Protein AF-A0A6F9ZZH8-F1 (afdb_monomer)

Mean predicted aligned error: 13.44 Å

Solvent-accessible surface area (backbone atoms only — not comparable to full-atom values): 9737 Å² total; per-residue (Å²): 138,81,84,82,82,79,80,76,79,74,76,78,70,94,78,73,81,68,87,84,63,91,65,74,78,76,61,98,79,66,77,63,58,75,76,41,69,62,56,33,30,52,51,49,41,55,52,39,53,54,52,45,52,53,39,52,52,50,41,49,52,43,49,53,35,56,52,28,50,51,52,27,55,49,29,46,54,53,19,76,75,43,80,42,73,70,38,47,53,51,23,54,52,29,46,59,49,30,53,50,46,53,49,51,45,45,68,75,72,35,75,76,59,71,82,49,97,80,67,92,77,69,52,65,67,58,49,39,52,51,39,51,55,49,43,53,52,43,51,51,52,38,52,52,34,51,51,52,42,50,53,53,52,56,66,70,66,56,76,82,75,82,87,125

Nearest PDB structures (foldseek):
  1g73-assembly2_B  TM=3.934E-01  e=1.111E+00  Homo sapiens
  7nyw-assembly1_B  TM=4.201E-01  e=2.907E+00  Photorhabdus thracensis
  6jx6-assembly1_A  TM=3.185E-01  e=2.070E+00  Homo sapiens
  8to0-assembly1_C  TM=3.104E-01  e=2.453E+00  Mus musculus
  7p3r-assembly1_C  TM=3.454E-01  e=4.572E+00  Vibrio cholerae O1 biovar El Tor str. N16961

Structure (mmCIF, N/CA/C/O backbone):
data_AF-A0A6F9ZZH8-F1
#
_entry.id   AF-A0A6F9ZZH8-F1
#
loop_
_atom_site.group_PDB
_atom_site.id
_atom_site.type_symbol
_atom_site.label_atom_id
_atom_site.label_alt_id
_atom_site.label_comp_id
_atom_site.label_asym_id
_atom_site.label_entity_id
_atom_site.label_seq_id
_atom_site.pdbx_PDB_ins_code
_atom_site.Cartn_x
_atom_site.Cartn_y
_atom_site.Cartn_z
_atom_site.occupancy
_atom_site.B_iso_or_equiv
_atom_site.auth_seq_id
_atom_site.auth_comp_id
_atom_site.auth_asym_id
_atom_site.auth_atom_id
_atom_site.pdbx_PDB_model_num
ATOM 1 N N . MET A 1 1 ? 32.876 -71.456 -18.440 1.00 53.59 1 MET A N 1
ATOM 2 C CA . MET A 1 1 ? 31.493 -70.990 -18.685 1.00 53.59 1 MET A CA 1
ATOM 3 C C . MET A 1 1 ? 31.579 -69.627 -19.356 1.00 53.59 1 MET A C 1
ATOM 5 O O . MET A 1 1 ? 32.413 -68.835 -18.937 1.00 53.59 1 MET A O 1
ATOM 9 N N . ARG A 1 2 ? 30.853 -69.404 -20.458 1.00 71.69 2 ARG A N 1
ATOM 10 C CA . ARG A 1 2 ? 30.948 -68.187 -21.290 1.00 71.69 2 ARG A CA 1
ATOM 11 C C . ARG A 1 2 ? 29.874 -67.169 -20.869 1.00 71.69 2 ARG A C 1
ATOM 13 O O . ARG A 1 2 ? 28.771 -67.611 -20.564 1.00 71.69 2 ARG A O 1
ATOM 20 N N . PRO A 1 3 ? 30.164 -65.856 -20.867 1.00 57.59 3 PRO A N 1
ATOM 21 C CA . PRO A 1 3 ? 29.173 -64.831 -20.558 1.00 57.59 3 PRO A CA 1
ATOM 22 C C . PRO A 1 3 ? 28.175 -64.671 -21.712 1.00 57.59 3 PRO A C 1
ATOM 24 O O . PRO A 1 3 ? 28.559 -64.487 -22.872 1.00 57.59 3 PRO A O 1
ATOM 27 N N . GLU A 1 4 ? 26.889 -64.758 -21.383 1.00 70.38 4 GLU A N 1
ATOM 28 C CA . GLU A 1 4 ? 25.792 -64.399 -22.276 1.00 70.38 4 GLU A CA 1
ATOM 29 C C . GLU A 1 4 ? 25.865 -62.912 -22.642 1.00 70.38 4 GLU A C 1
ATOM 31 O O . GLU A 1 4 ? 26.215 -62.051 -21.834 1.00 70.38 4 GLU A O 1
ATOM 36 N N . HIS A 1 5 ? 25.569 -62.628 -23.907 1.00 64.12 5 HIS A N 1
ATOM 37 C CA . HIS A 1 5 ? 25.539 -61.286 -24.462 1.00 64.12 5 HIS A CA 1
ATOM 38 C C . HIS A 1 5 ? 24.262 -60.579 -24.002 1.00 64.12 5 HIS A C 1
ATOM 40 O O . HIS A 1 5 ? 23.161 -60.978 -24.372 1.00 64.12 5 HIS A O 1
ATOM 46 N N . LEU A 1 6 ? 24.412 -59.496 -23.241 1.00 60.41 6 LEU A N 1
ATOM 47 C CA . LEU A 1 6 ? 23.335 -58.533 -23.031 1.00 60.41 6 LEU A CA 1
ATOM 48 C C . LEU A 1 6 ? 23.020 -57.844 -24.373 1.00 60.41 6 LEU A C 1
ATOM 50 O O . LEU A 1 6 ? 23.942 -57.312 -25.006 1.00 60.41 6 LEU A O 1
ATOM 54 N N . PRO A 1 7 ? 21.756 -57.823 -24.832 1.00 62.66 7 PRO A N 1
ATOM 55 C CA . PRO A 1 7 ? 21.387 -57.037 -25.998 1.00 62.66 7 PRO A CA 1
ATOM 56 C C . PRO A 1 7 ? 21.654 -55.557 -25.708 1.00 62.66 7 PRO A C 1
ATOM 58 O O . PRO A 1 7 ? 21.249 -55.023 -24.674 1.00 62.66 7 PRO A O 1
ATOM 61 N N . LYS A 1 8 ? 22.360 -54.894 -26.633 1.00 60.28 8 LYS A N 1
ATOM 62 C CA . LYS A 1 8 ? 22.532 -53.437 -26.629 1.00 60.28 8 LYS A CA 1
ATOM 63 C C . LYS A 1 8 ? 21.155 -52.781 -26.453 1.00 60.28 8 LYS A C 1
ATOM 65 O O . LYS A 1 8 ? 20.258 -53.119 -27.228 1.00 60.28 8 LYS A O 1
ATOM 70 N N . PRO A 1 9 ? 20.976 -51.830 -25.520 1.00 58.00 9 PRO A N 1
ATOM 71 C CA . PRO A 1 9 ? 19.777 -51.012 -25.520 1.00 58.00 9 PRO A CA 1
ATOM 72 C C . PRO A 1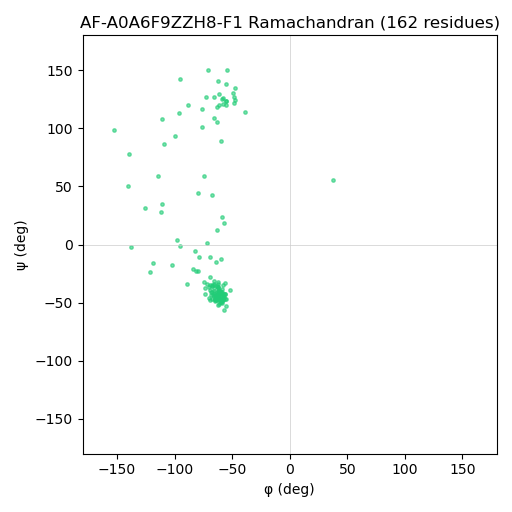 9 ? 19.695 -50.292 -26.869 1.00 58.00 9 PRO A C 1
ATOM 74 O O . PRO A 1 9 ? 20.619 -49.574 -27.265 1.00 58.00 9 PRO A O 1
ATOM 77 N N . ALA A 1 10 ? 18.606 -50.539 -27.597 1.00 54.69 10 ALA A N 1
ATOM 78 C CA . ALA A 1 10 ? 18.230 -49.725 -28.736 1.00 54.69 10 ALA A CA 1
ATOM 79 C C . ALA A 1 10 ? 18.129 -48.283 -28.232 1.00 54.69 10 ALA A C 1
ATOM 81 O O . ALA A 1 10 ? 17.385 -48.001 -27.292 1.00 54.69 10 ALA A O 1
ATOM 82 N N . ARG A 1 11 ? 18.942 -47.395 -28.812 1.00 58.97 11 ARG A N 1
ATOM 83 C CA . ARG A 1 11 ? 18.824 -45.951 -28.610 1.00 58.97 11 ARG A CA 1
ATOM 84 C C . ARG A 1 11 ? 17.348 -45.589 -28.806 1.00 58.97 11 ARG A C 1
ATOM 86 O O . ARG A 1 11 ? 16.834 -45.895 -29.884 1.00 58.97 11 ARG A O 1
ATOM 93 N N . PRO A 1 12 ? 16.650 -44.983 -27.831 1.00 50.72 12 PRO A N 1
ATOM 94 C CA . PRO A 1 12 ? 15.410 -44.317 -28.173 1.00 50.72 12 PRO A CA 1
ATOM 95 C C . PRO A 1 12 ? 15.770 -43.248 -29.205 1.00 50.72 12 PRO A C 1
ATOM 97 O O . PRO A 1 12 ? 16.707 -42.473 -29.004 1.00 50.72 12 PRO A O 1
ATOM 100 N N . ALA A 1 13 ? 15.089 -43.309 -30.346 1.00 54.84 13 ALA A N 1
ATOM 101 C CA . ALA A 1 13 ? 15.186 -42.325 -31.403 1.00 54.84 13 ALA A CA 1
ATOM 102 C C . ALA A 1 13 ? 15.069 -40.920 -30.802 1.00 54.84 13 ALA A C 1
ATOM 104 O O . ALA A 1 13 ? 14.209 -40.658 -29.957 1.00 54.84 13 ALA A O 1
ATOM 105 N N . GLU A 1 14 ? 15.954 -40.040 -31.252 1.00 50.84 14 GLU A N 1
ATOM 106 C CA . GLU A 1 14 ? 16.003 -38.606 -30.976 1.00 50.84 14 GLU A CA 1
ATOM 107 C C . GLU A 1 14 ? 14.805 -37.859 -31.604 1.00 50.84 14 GLU A C 1
ATOM 109 O O . GLU A 1 14 ? 14.969 -36.777 -32.146 1.00 50.84 14 GLU A O 1
ATOM 114 N N . ASP A 1 15 ? 13.591 -38.409 -31.510 1.00 53.81 15 ASP A N 1
ATOM 115 C CA . ASP A 1 15 ? 12.368 -37.882 -32.136 1.00 53.81 15 ASP A CA 1
ATOM 116 C C . ASP A 1 15 ? 11.235 -37.681 -31.115 1.00 53.81 15 ASP A C 1
ATOM 118 O O . ASP A 1 15 ? 10.048 -37.776 -31.420 1.00 53.81 15 ASP A O 1
ATOM 122 N N . ALA A 1 16 ? 11.601 -37.368 -29.871 1.00 50.41 16 ALA A N 1
ATOM 123 C CA . ALA A 1 16 ? 10.687 -36.813 -28.873 1.00 50.41 16 ALA A CA 1
ATOM 124 C C . ALA A 1 16 ? 11.020 -35.345 -28.555 1.00 50.41 16 ALA A C 1
ATOM 126 O O . ALA A 1 16 ? 10.811 -34.884 -27.434 1.00 50.41 16 ALA A O 1
ATOM 127 N N . GLN A 1 17 ? 11.482 -34.573 -29.548 1.00 48.38 17 GLN A N 1
ATOM 128 C CA . GLN A 1 17 ? 11.284 -33.117 -29.548 1.00 48.38 17 GLN A CA 1
ATOM 129 C C . GLN A 1 17 ? 9.822 -32.803 -29.907 1.00 48.38 17 GLN A C 1
ATOM 131 O O . GLN A 1 17 ? 9.516 -32.126 -30.884 1.00 48.38 17 GLN A O 1
ATOM 136 N N . GLN A 1 18 ? 8.896 -33.317 -29.096 1.00 47.28 18 GLN A N 1
ATOM 137 C CA . GLN A 1 18 ? 7.546 -32.783 -29.027 1.00 47.28 18 GLN A CA 1
ATOM 138 C C . GLN A 1 18 ? 7.645 -31.373 -28.444 1.00 47.28 18 GLN A C 1
ATOM 140 O O . GLN A 1 18 ? 7.981 -31.190 -27.278 1.00 47.28 18 GLN A O 1
ATOM 145 N N . GLU A 1 19 ? 7.414 -30.376 -29.294 1.00 49.44 19 GLU A N 1
ATOM 146 C CA . GLU A 1 19 ? 6.343 -29.398 -29.088 1.00 49.44 19 GLU A CA 1
ATOM 147 C C . GLU A 1 19 ? 6.095 -28.951 -27.631 1.00 49.44 19 GLU A C 1
ATOM 149 O O . GLU A 1 19 ? 4.977 -28.984 -27.129 1.00 49.44 19 GLU A O 1
ATOM 154 N N . ILE A 1 20 ? 7.122 -28.446 -26.945 1.00 48.62 20 ILE A N 1
ATOM 155 C CA . ILE A 1 20 ? 6.941 -27.568 -25.776 1.00 48.62 20 ILE A CA 1
ATOM 156 C C . ILE A 1 20 ? 7.488 -26.191 -26.133 1.00 48.62 20 ILE A C 1
ATOM 158 O O . ILE A 1 20 ? 8.400 -25.644 -25.524 1.00 48.62 20 ILE A O 1
ATOM 162 N N . SER A 1 21 ? 6.912 -25.612 -27.175 1.00 52.12 21 SER A N 1
ATOM 163 C CA . SER A 1 21 ? 6.940 -24.173 -27.363 1.00 52.12 21 SER A CA 1
ATOM 164 C C . SER A 1 21 ? 5.571 -23.754 -27.866 1.00 52.12 21 SER A C 1
ATOM 166 O O . SER A 1 21 ? 5.381 -23.442 -29.035 1.00 52.12 21 SER A O 1
ATOM 168 N N . GLY A 1 22 ? 4.605 -23.680 -26.949 1.00 47.62 22 GLY A N 1
ATOM 169 C CA . GLY A 1 22 ? 3.364 -22.924 -27.152 1.00 47.62 22 GLY A CA 1
ATOM 170 C C . GLY A 1 22 ? 3.592 -21.412 -27.330 1.00 47.62 22 GLY A C 1
ATOM 171 O O . GLY A 1 22 ? 2.645 -20.631 -27.259 1.00 47.62 22 GLY A O 1
ATOM 172 N N . VAL A 1 23 ? 4.836 -20.972 -27.545 1.00 55.88 23 VAL A N 1
ATOM 173 C CA . VAL A 1 23 ? 5.158 -19.617 -27.972 1.00 55.88 23 VAL A CA 1
ATOM 174 C C . VAL A 1 23 ? 4.836 -19.539 -29.458 1.00 55.88 23 VAL A C 1
ATOM 176 O O . VAL A 1 23 ? 5.598 -20.015 -30.298 1.00 55.88 23 VAL A O 1
ATOM 179 N N . ARG A 1 24 ? 3.678 -18.951 -29.782 1.00 58.75 24 ARG A N 1
ATOM 180 C CA . ARG A 1 24 ? 3.380 -18.525 -31.154 1.00 58.75 24 ARG A CA 1
ATOM 181 C C . ARG A 1 24 ? 4.596 -17.740 -31.673 1.00 58.75 24 ARG A C 1
ATOM 183 O O . ARG A 1 24 ? 5.008 -16.808 -30.979 1.00 58.75 24 ARG A O 1
ATOM 190 N N . PRO A 1 25 ? 5.173 -18.077 -32.840 1.00 56.59 25 PRO A N 1
ATOM 191 C CA . PRO A 1 25 ? 6.223 -17.257 -33.425 1.00 56.59 25 PRO A CA 1
ATOM 192 C C . PRO A 1 25 ? 5.686 -15.832 -33.575 1.00 56.59 25 PRO A C 1
ATOM 194 O O . PRO A 1 25 ? 4.621 -15.622 -34.160 1.00 56.59 25 PRO A O 1
ATOM 197 N N . ILE A 1 26 ? 6.390 -14.864 -32.981 1.00 52.78 26 ILE A N 1
ATOM 198 C CA . ILE A 1 26 ? 6.056 -13.448 -33.125 1.00 52.78 26 ILE A CA 1
ATOM 199 C C . ILE A 1 26 ? 6.189 -13.146 -34.624 1.00 52.78 26 ILE A C 1
ATOM 201 O O . ILE A 1 26 ? 7.265 -13.378 -35.183 1.00 52.78 26 ILE A O 1
ATOM 205 N N . PRO A 1 27 ? 5.117 -12.710 -35.308 1.00 56.72 27 PRO A N 1
ATOM 206 C CA . PRO A 1 27 ? 5.184 -12.410 -36.731 1.00 56.72 27 PRO A CA 1
ATOM 207 C C . PRO A 1 27 ? 6.303 -11.392 -36.985 1.00 56.72 27 PRO A C 1
ATOM 209 O O . PRO A 1 27 ? 6.454 -10.436 -36.226 1.00 56.72 27 PRO A O 1
ATOM 212 N N . ASN A 1 28 ? 7.072 -11.610 -38.059 1.00 51.50 28 ASN A N 1
ATOM 213 C CA . ASN A 1 28 ? 8.327 -10.937 -38.451 1.00 51.50 28 ASN A CA 1
ATOM 214 C C . ASN A 1 28 ? 8.284 -9.388 -38.614 1.00 51.50 28 ASN A C 1
ATOM 216 O O . ASN A 1 28 ? 9.168 -8.812 -39.243 1.00 51.50 28 ASN A O 1
ATOM 220 N N . GLY A 1 29 ? 7.291 -8.688 -38.059 1.00 56.59 29 GLY A N 1
ATOM 221 C CA . GLY A 1 29 ? 7.146 -7.228 -38.074 1.00 56.59 29 GLY A CA 1
ATOM 222 C C . GLY A 1 29 ? 7.145 -6.548 -36.697 1.00 56.59 29 GLY A C 1
ATOM 223 O O . GLY A 1 29 ? 7.384 -5.344 -36.631 1.00 56.59 29 GLY A O 1
ATOM 224 N N . GLU A 1 30 ? 6.945 -7.271 -35.590 1.00 55.56 30 GLU A N 1
ATOM 225 C CA . GLU A 1 30 ? 7.055 -6.699 -34.240 1.00 55.56 30 GLU A CA 1
ATOM 226 C C . GLU A 1 30 ? 8.423 -7.042 -33.642 1.00 55.56 30 GLU A C 1
ATOM 228 O O . GLU A 1 30 ? 8.612 -8.099 -33.046 1.00 55.56 30 GLU A O 1
ATOM 233 N N . ARG A 1 31 ? 9.410 -6.144 -33.793 1.00 63.81 31 ARG A N 1
ATOM 234 C CA . ARG A 1 31 ? 10.654 -6.244 -33.008 1.00 63.81 31 ARG A CA 1
ATOM 235 C C . ARG A 1 31 ? 10.277 -6.277 -31.531 1.00 63.81 31 ARG A C 1
ATOM 237 O O . ARG A 1 31 ? 9.625 -5.340 -31.057 1.00 63.81 31 ARG A O 1
ATOM 244 N N . ASP A 1 32 ? 10.712 -7.321 -30.828 1.00 66.44 32 ASP A N 1
ATOM 245 C CA . ASP A 1 32 ? 10.526 -7.446 -29.386 1.00 66.44 32 ASP A CA 1
ATOM 246 C C . ASP A 1 32 ? 10.932 -6.110 -28.707 1.00 66.44 32 ASP A C 1
ATOM 248 O O . ASP A 1 32 ? 12.036 -5.596 -28.941 1.00 66.44 32 ASP A O 1
ATOM 252 N N . PRO A 1 33 ? 10.031 -5.485 -27.917 1.00 62.75 33 PRO A N 1
ATOM 253 C CA . PRO A 1 33 ? 10.266 -4.186 -27.291 1.00 62.75 33 PRO A CA 1
ATOM 254 C C . PRO A 1 33 ? 11.470 -4.158 -26.340 1.00 62.75 33 PRO A C 1
ATOM 256 O O . PRO A 1 33 ? 11.901 -3.069 -25.957 1.00 62.75 33 PRO A O 1
ATOM 259 N N . PHE A 1 34 ? 12.016 -5.317 -25.965 1.00 69.81 34 PHE A N 1
ATOM 260 C CA . PHE A 1 34 ? 13.233 -5.443 -25.174 1.00 69.81 34 PHE A CA 1
ATOM 261 C C . PHE A 1 34 ? 14.529 -5.251 -25.984 1.00 69.81 34 PHE A C 1
ATOM 263 O O . PHE A 1 34 ? 15.582 -5.069 -25.368 1.00 69.81 34 PHE A O 1
ATOM 270 N N . HIS A 1 35 ? 14.469 -5.218 -27.323 1.00 76.38 35 HIS A N 1
ATOM 271 C CA . HIS A 1 35 ? 15.626 -4.938 -28.188 1.00 76.38 35 HIS A CA 1
ATOM 272 C C . HIS A 1 35 ? 15.972 -3.450 -28.316 1.00 76.38 35 HIS A C 1
ATOM 274 O O . HIS A 1 35 ? 17.112 -3.126 -28.639 1.00 76.38 35 HIS A O 1
ATOM 280 N N . ASP A 1 36 ? 15.021 -2.545 -28.066 1.00 87.25 36 ASP A N 1
ATOM 281 C CA . ASP A 1 36 ? 15.283 -1.104 -28.013 1.00 87.25 36 ASP A CA 1
ATOM 282 C C . ASP A 1 36 ? 15.493 -0.678 -26.547 1.00 87.25 36 ASP A C 1
ATOM 284 O O . ASP A 1 36 ? 14.549 -0.746 -25.749 1.00 87.25 36 ASP A O 1
ATOM 288 N N . PRO A 1 37 ? 16.709 -0.242 -26.153 1.00 87.88 37 PRO A N 1
ATOM 289 C CA . PRO A 1 37 ? 16.997 0.117 -24.766 1.00 87.88 37 PRO A CA 1
ATOM 290 C C . PRO A 1 37 ? 16.084 1.226 -24.228 1.00 87.88 37 PRO A C 1
ATOM 292 O O . PRO A 1 37 ? 15.692 1.198 -23.059 1.00 87.88 37 PRO A O 1
ATOM 295 N N . GLU A 1 38 ? 15.696 2.186 -25.071 1.00 90.38 38 GLU A N 1
ATOM 296 C CA . GLU A 1 38 ? 14.829 3.292 -24.675 1.00 90.38 38 GLU A CA 1
ATOM 297 C C . GLU A 1 38 ? 13.404 2.798 -24.384 1.00 90.38 38 GLU A C 1
ATOM 299 O O . GLU A 1 38 ? 12.831 3.096 -23.330 1.00 90.38 38 GLU A O 1
ATOM 304 N N . ARG A 1 39 ? 12.838 1.990 -25.287 1.00 89.50 39 ARG A N 1
ATOM 305 C CA . ARG A 1 39 ? 11.512 1.378 -25.153 1.00 89.50 39 ARG A CA 1
ATOM 306 C C . ARG A 1 39 ? 11.464 0.435 -23.955 1.00 89.50 39 ARG A C 1
ATOM 308 O O . ARG A 1 39 ? 10.527 0.535 -23.161 1.00 89.50 39 ARG A O 1
ATOM 315 N N . LYS A 1 40 ? 12.493 -0.395 -23.759 1.00 92.50 40 LYS A N 1
ATOM 316 C CA . LYS A 1 40 ? 12.640 -1.275 -22.591 1.00 92.50 40 LYS A CA 1
ATOM 317 C C . LYS A 1 40 ? 12.567 -0.492 -21.279 1.00 92.50 40 LYS A C 1
ATOM 319 O O . LYS A 1 40 ? 11.748 -0.814 -20.418 1.00 92.50 40 LYS A O 1
ATOM 324 N N . HIS A 1 41 ? 13.372 0.561 -21.120 1.00 93.94 41 HIS A N 1
ATOM 325 C CA . HIS A 1 41 ? 13.369 1.352 -19.884 1.00 93.94 41 HIS A CA 1
ATOM 326 C C . HIS A 1 41 ? 12.060 2.127 -19.676 1.00 93.94 41 HIS A C 1
ATOM 328 O O . HIS A 1 41 ? 11.579 2.196 -18.544 1.00 93.94 41 HIS A O 1
ATOM 334 N N . ARG A 1 42 ? 11.420 2.639 -20.739 1.00 94.06 42 ARG A N 1
ATOM 335 C CA . ARG A 1 42 ? 10.082 3.258 -20.639 1.00 94.06 42 ARG A CA 1
ATOM 336 C C . ARG A 1 42 ? 9.018 2.267 -20.156 1.00 94.06 42 ARG A C 1
ATOM 338 O O . ARG A 1 42 ? 8.194 2.634 -19.317 1.00 94.06 42 ARG A O 1
ATOM 345 N N . LEU A 1 43 ? 9.039 1.027 -20.649 1.00 94.06 43 LEU A N 1
ATOM 346 C CA . LEU A 1 43 ? 8.118 -0.023 -20.201 1.00 94.06 43 LEU A CA 1
ATOM 347 C C . LEU A 1 43 ? 8.321 -0.359 -18.721 1.00 94.06 43 LEU A C 1
ATOM 349 O O . LEU A 1 43 ? 7.337 -0.425 -17.983 1.00 94.06 43 LEU A O 1
ATOM 353 N N . ILE A 1 44 ? 9.577 -0.485 -18.274 1.00 94.69 44 ILE A N 1
ATOM 354 C CA . ILE A 1 44 ? 9.911 -0.699 -16.857 1.00 94.69 44 ILE A CA 1
ATOM 355 C C . ILE A 1 44 ? 9.367 0.452 -16.005 1.00 94.69 44 ILE A C 1
ATOM 357 O O . ILE A 1 44 ? 8.627 0.206 -15.060 1.00 94.69 44 ILE A O 1
ATOM 361 N N . ILE A 1 45 ? 9.641 1.709 -16.375 1.00 95.62 45 ILE A N 1
ATOM 362 C CA . ILE A 1 45 ? 9.134 2.892 -15.656 1.00 95.62 45 ILE A CA 1
ATOM 363 C C . ILE A 1 45 ? 7.603 2.860 -15.551 1.00 95.62 45 ILE A C 1
ATOM 365 O O . ILE A 1 45 ? 7.049 3.090 -14.475 1.00 95.62 45 ILE A O 1
ATOM 369 N N . GLY A 1 46 ? 6.910 2.571 -16.656 1.00 95.56 46 GLY A N 1
ATOM 370 C CA . GLY A 1 46 ? 5.451 2.490 -16.684 1.00 95.56 46 GLY A CA 1
ATOM 371 C C . GLY A 1 46 ? 4.898 1.387 -15.777 1.00 95.56 46 GLY A C 1
ATOM 372 O O . GLY A 1 46 ? 3.952 1.629 -15.027 1.00 95.56 46 GLY A O 1
ATOM 373 N N . ALA A 1 47 ? 5.500 0.196 -15.808 1.00 96.56 47 ALA A N 1
ATOM 374 C CA . ALA A 1 47 ? 5.116 -0.919 -14.947 1.00 96.56 47 ALA A CA 1
ATOM 375 C C . ALA A 1 47 ? 5.379 -0.609 -13.466 1.00 96.56 47 ALA A C 1
ATOM 377 O O . ALA A 1 47 ? 4.471 -0.737 -12.646 1.00 96.56 47 ALA A O 1
ATOM 378 N N . THR A 1 48 ? 6.569 -0.107 -13.132 1.00 97.12 48 THR A N 1
ATOM 379 C CA . THR A 1 48 ? 6.946 0.257 -11.761 1.00 97.12 48 THR A CA 1
ATOM 380 C C . THR A 1 48 ? 6.032 1.335 -11.178 1.00 97.12 48 THR A C 1
ATOM 382 O O . THR A 1 48 ? 5.621 1.214 -10.028 1.00 97.12 48 THR A O 1
ATOM 385 N N . LYS A 1 49 ? 5.634 2.354 -11.956 1.00 97.62 49 LYS A N 1
ATOM 386 C CA . LYS A 1 49 ? 4.665 3.371 -11.499 1.00 97.62 49 LYS A CA 1
ATOM 387 C C . LYS A 1 49 ? 3.299 2.773 -11.149 1.00 97.62 49 LYS A C 1
ATOM 389 O O . LYS A 1 49 ? 2.699 3.180 -10.159 1.00 97.62 49 LYS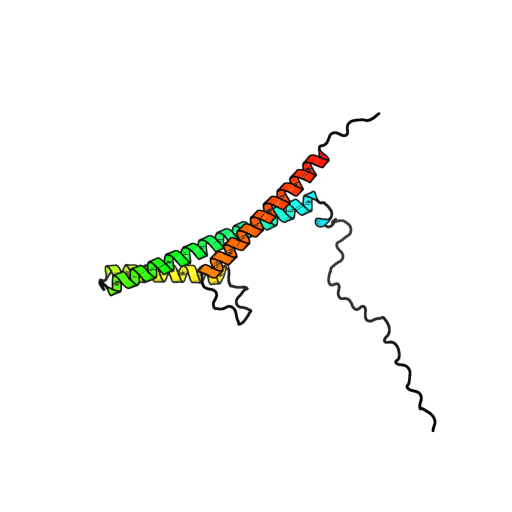 A O 1
ATOM 394 N N . ARG A 1 50 ? 2.808 1.808 -11.936 1.00 96.88 50 ARG A N 1
ATOM 395 C CA . ARG A 1 50 ? 1.542 1.116 -11.636 1.00 96.88 50 ARG A CA 1
ATOM 396 C C . ARG A 1 50 ? 1.647 0.274 -10.367 1.00 96.88 50 ARG A C 1
ATOM 398 O O . ARG A 1 50 ? 0.752 0.345 -9.534 1.00 96.88 50 ARG A O 1
ATOM 405 N N . ILE A 1 51 ? 2.750 -0.456 -10.200 1.00 95.94 51 ILE A N 1
ATOM 406 C CA . ILE A 1 51 ? 3.006 -1.253 -8.992 1.00 95.94 51 ILE A CA 1
ATOM 407 C C . ILE A 1 51 ? 3.086 -0.346 -7.758 1.00 95.94 51 ILE A C 1
ATOM 409 O O . ILE A 1 51 ? 2.450 -0.637 -6.753 1.00 95.94 51 ILE A O 1
ATOM 413 N N . LEU A 1 52 ? 3.811 0.776 -7.837 1.00 96.31 52 LEU A N 1
ATOM 414 C CA . LEU A 1 52 ? 3.892 1.747 -6.741 1.00 96.31 52 LEU A CA 1
ATOM 415 C C . LEU A 1 52 ? 2.516 2.266 -6.330 1.00 96.31 52 LEU A C 1
ATOM 417 O O . LEU A 1 52 ? 2.224 2.291 -5.142 1.00 96.31 52 LEU A O 1
ATOM 421 N N . LYS A 1 53 ? 1.660 2.614 -7.298 1.00 96.62 53 LYS A N 1
ATOM 422 C CA . LYS A 1 53 ? 0.297 3.072 -7.009 1.00 96.62 53 LYS A CA 1
ATOM 423 C C . LYS A 1 53 ? -0.499 2.024 -6.220 1.00 96.62 53 LYS A C 1
ATOM 425 O O . LYS A 1 53 ? -1.133 2.381 -5.233 1.00 96.62 53 LYS A O 1
ATOM 430 N N . LEU A 1 54 ? -0.431 0.754 -6.626 1.00 95.38 54 LEU A N 1
ATOM 431 C CA . LEU A 1 54 ? -1.110 -0.345 -5.929 1.00 95.38 54 LEU A CA 1
ATOM 432 C C . LEU A 1 54 ? -0.554 -0.552 -4.512 1.00 95.38 54 LEU A C 1
ATOM 434 O O . LEU A 1 54 ? -1.321 -0.648 -3.562 1.00 95.38 54 LEU A O 1
ATOM 438 N N . LEU A 1 55 ? 0.773 -0.549 -4.349 1.00 95.44 55 LEU A N 1
ATOM 439 C CA . LEU A 1 55 ? 1.409 -0.697 -3.036 1.00 95.44 55 LEU A CA 1
ATOM 440 C C . LEU A 1 55 ? 1.111 0.485 -2.102 1.00 95.44 55 LEU A C 1
ATOM 442 O O . LEU A 1 55 ? 0.994 0.306 -0.895 1.00 95.44 55 LEU A O 1
AT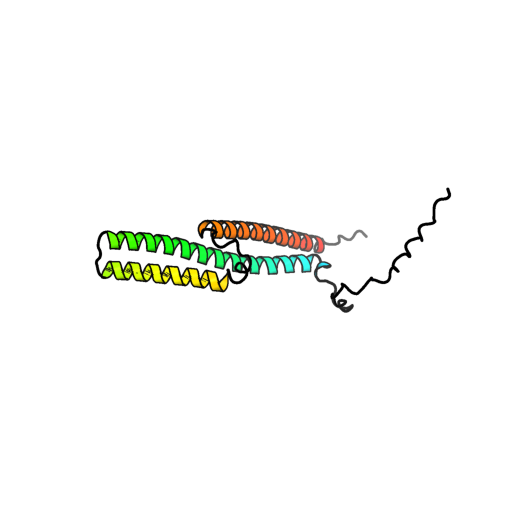OM 446 N N . GLU A 1 56 ? 0.994 1.705 -2.627 1.00 96.88 56 GLU A N 1
ATOM 447 C CA . GLU A 1 56 ? 0.627 2.881 -1.832 1.00 96.88 56 GLU A CA 1
ATOM 448 C C . GLU A 1 56 ? -0.835 2.831 -1.370 1.00 96.88 56 GLU A C 1
ATOM 450 O O . GLU A 1 56 ? -1.121 3.226 -0.238 1.00 96.88 56 GLU A O 1
ATOM 455 N N . GLN A 1 57 ? -1.739 2.308 -2.206 1.00 96.38 57 GLN A N 1
ATOM 456 C CA . GLN A 1 57 ? -3.124 2.023 -1.819 1.00 96.38 57 GLN A CA 1
ATOM 457 C C . GLN A 1 57 ? -3.178 0.950 -0.727 1.00 96.38 57 GLN A C 1
ATOM 459 O O . GLN A 1 57 ? -3.807 1.174 0.306 1.00 96.38 57 GLN A O 1
ATOM 464 N N . GLU A 1 58 ? -2.444 -0.151 -0.906 1.00 95.06 58 GLU A N 1
ATOM 465 C CA . GLU A 1 58 ? -2.333 -1.215 0.095 1.00 95.06 58 GLU A CA 1
ATOM 466 C C . GLU A 1 58 ? -1.784 -0.675 1.426 1.00 95.06 58 GLU A C 1
ATOM 468 O O . GLU A 1 58 ? -2.363 -0.900 2.486 1.00 95.06 58 GLU A O 1
ATOM 473 N N . ARG A 1 59 ? -0.693 0.106 1.383 1.00 96.06 59 ARG A N 1
ATOM 474 C CA . ARG A 1 59 ? -0.078 0.713 2.573 1.00 96.06 59 ARG A CA 1
ATOM 475 C C . ARG A 1 59 ? -1.068 1.594 3.323 1.00 96.06 59 ARG A C 1
ATOM 477 O O . ARG A 1 59 ? -1.089 1.577 4.553 1.00 96.06 59 ARG A O 1
ATOM 484 N N . LYS A 1 60 ? -1.835 2.404 2.588 1.00 96.88 60 LYS A N 1
ATOM 485 C CA . LYS A 1 60 ? -2.848 3.279 3.175 1.00 96.88 60 LYS A CA 1
ATOM 486 C C . LYS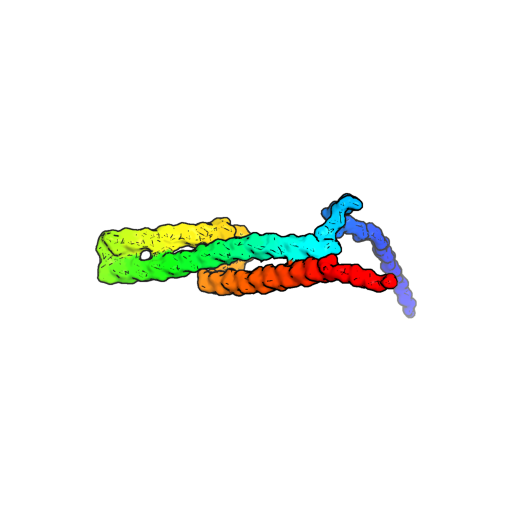 A 1 60 ? -3.902 2.444 3.901 1.00 96.88 60 LYS A C 1
ATOM 488 O O . LYS A 1 60 ? -4.112 2.676 5.082 1.00 96.88 60 LYS A O 1
ATOM 493 N N . LEU A 1 61 ? -4.465 1.437 3.237 1.00 95.75 61 LEU A N 1
ATOM 494 C CA . LEU A 1 61 ? -5.475 0.565 3.833 1.00 95.75 61 LEU A CA 1
ATOM 495 C C . LEU A 1 61 ? -4.949 -0.173 5.074 1.00 95.75 61 LEU A C 1
ATOM 497 O O . LEU A 1 61 ? -5.618 -0.200 6.097 1.00 95.75 61 LEU A O 1
ATOM 501 N N . LEU A 1 62 ? -3.720 -0.695 5.030 1.00 94.81 62 LEU A N 1
ATOM 502 C CA . LEU A 1 62 ? -3.078 -1.335 6.186 1.00 94.81 62 LEU A CA 1
ATOM 503 C C . LEU A 1 62 ? -2.871 -0.371 7.363 1.00 94.81 62 LEU A C 1
ATOM 505 O O . LEU A 1 62 ? -3.011 -0.766 8.516 1.00 94.81 62 LEU A O 1
ATOM 509 N N . THR A 1 63 ? -2.547 0.891 7.080 1.00 96.12 63 THR A N 1
ATOM 510 C CA . THR A 1 63 ? -2.430 1.929 8.115 1.00 96.12 63 THR A CA 1
ATOM 511 C C . THR A 1 63 ? -3.801 2.249 8.711 1.00 96.12 63 THR A C 1
ATOM 513 O O . THR A 1 63 ? -3.929 2.329 9.929 1.00 96.12 63 THR A O 1
ATOM 516 N N . ASP A 1 64 ? -4.828 2.374 7.868 1.00 95.94 64 ASP A N 1
ATOM 517 C CA . ASP A 1 64 ? -6.207 2.629 8.294 1.00 95.94 64 ASP A CA 1
ATOM 518 C C . ASP A 1 64 ? -6.751 1.477 9.167 1.00 95.94 64 ASP A C 1
ATOM 520 O O . ASP A 1 64 ? -7.445 1.737 10.151 1.00 95.94 64 ASP A O 1
ATOM 524 N N . ILE A 1 65 ? -6.381 0.222 8.869 1.00 94.56 65 ILE A N 1
ATOM 525 C CA . ILE A 1 65 ? -6.685 -0.957 9.701 1.00 94.56 65 ILE A CA 1
ATOM 526 C C . ILE A 1 65 ? -6.031 -0.841 11.077 1.00 94.56 65 ILE A C 1
ATOM 528 O O . ILE A 1 65 ? -6.728 -0.952 12.079 1.00 94.56 65 ILE A O 1
ATOM 532 N N . LEU A 1 66 ? -4.720 -0.583 11.142 1.00 94.62 66 LEU A N 1
ATOM 533 C CA . LEU A 1 66 ? -4.003 -0.480 12.421 1.00 94.62 66 LEU A CA 1
ATOM 534 C C . LEU A 1 66 ? -4.569 0.639 13.307 1.00 94.62 66 LEU A C 1
ATOM 536 O O . LEU A 1 66 ? -4.746 0.455 14.508 1.00 94.62 66 LEU A O 1
ATOM 540 N N . VAL A 1 67 ? -4.911 1.784 12.709 1.00 95.94 67 VAL A N 1
ATOM 541 C CA . VAL A 1 67 ? -5.570 2.883 13.428 1.00 95.94 67 VAL A CA 1
ATOM 542 C C . VAL A 1 67 ? -6.954 2.457 13.927 1.00 95.94 67 VAL A C 1
ATOM 544 O O . VAL A 1 67 ? -7.292 2.713 15.080 1.00 95.94 67 VAL A O 1
ATOM 547 N N . ALA A 1 68 ? -7.758 1.782 13.099 1.00 93.38 68 ALA A N 1
ATOM 548 C CA . ALA A 1 68 ? -9.079 1.296 13.503 1.00 93.38 68 ALA A CA 1
ATOM 549 C C . ALA A 1 68 ? -9.010 0.203 14.589 1.00 93.38 68 ALA A C 1
ATOM 551 O O . ALA A 1 68 ? -9.903 0.124 15.437 1.00 93.38 68 ALA A O 1
ATOM 552 N N . GLU A 1 69 ? -7.955 -0.615 14.592 1.00 93.62 69 GLU A N 1
ATOM 553 C CA . GLU A 1 69 ? -7.672 -1.612 15.628 1.00 93.62 69 GLU A CA 1
ATOM 554 C C . GLU A 1 69 ? -7.392 -0.930 16.975 1.00 93.62 69 GLU A C 1
ATOM 556 O O . GLU A 1 69 ? -8.010 -1.273 17.988 1.00 93.62 69 GLU A O 1
ATOM 561 N N . GLU A 1 70 ? -6.543 0.103 16.983 1.00 94.88 70 GLU A N 1
ATOM 562 C CA . GLU A 1 70 ? -6.266 0.902 18.180 1.00 94.88 70 GLU A CA 1
ATOM 563 C C . GLU A 1 70 ? -7.515 1.653 18.671 1.00 94.88 70 GLU A C 1
ATOM 565 O O . GLU A 1 70 ? -7.852 1.587 19.857 1.00 94.88 70 GLU A O 1
ATOM 570 N N . GLU A 1 71 ? -8.255 2.306 17.767 1.00 95.31 71 GLU A N 1
ATOM 571 C CA . GLU A 1 71 ? -9.522 2.982 18.077 1.00 95.31 71 GLU A CA 1
ATOM 572 C C . GLU A 1 71 ? -10.535 2.016 18.708 1.00 95.31 71 GLU A C 1
ATOM 574 O O . GLU A 1 71 ? -11.181 2.358 19.701 1.00 95.31 71 GLU A O 1
ATOM 579 N N . SER A 1 72 ? -10.644 0.795 18.178 1.00 93.62 72 SER A N 1
ATOM 580 C CA . SER A 1 72 ? -11.552 -0.236 18.693 1.00 93.62 72 SER A CA 1
ATOM 581 C C . SER A 1 72 ? -11.124 -0.738 20.070 1.00 93.62 72 SER A C 1
ATOM 583 O O . SER A 1 72 ? -11.962 -0.893 20.965 1.00 93.62 72 SER A O 1
ATOM 585 N N . ALA A 1 73 ? -9.820 -0.934 20.285 1.00 93.50 73 ALA A N 1
ATOM 586 C CA . ALA A 1 73 ? -9.277 -1.301 21.588 1.00 93.50 73 ALA A CA 1
ATOM 587 C C . ALA A 1 73 ? -9.520 -0.202 22.638 1.00 93.50 73 ALA A C 1
ATOM 589 O O . ALA A 1 73 ? -9.882 -0.503 23.780 1.00 93.50 73 ALA A O 1
ATOM 590 N N . LEU A 1 74 ? -9.360 1.070 22.262 1.00 95.69 74 LEU A N 1
ATOM 591 C CA . LEU A 1 74 ? -9.642 2.216 23.127 1.00 95.69 74 LEU A CA 1
ATOM 592 C C . LEU A 1 74 ? -11.139 2.346 23.429 1.00 95.69 74 LEU A C 1
ATOM 594 O O . LEU A 1 74 ? -11.507 2.468 24.596 1.00 95.69 74 LEU A O 1
ATOM 598 N N . ALA A 1 75 ? -12.006 2.251 22.419 1.00 93.94 75 ALA A N 1
ATOM 599 C CA . ALA A 1 75 ? -13.455 2.343 22.597 1.00 93.94 75 ALA A CA 1
ATOM 600 C C . ALA A 1 75 ? -14.001 1.208 23.478 1.00 93.94 75 ALA A C 1
ATOM 602 O O . ALA A 1 75 ? -14.871 1.436 24.322 1.00 93.94 75 ALA A O 1
ATOM 603 N N . LYS A 1 76 ? -13.445 -0.005 23.348 1.00 95.06 76 LYS A N 1
ATOM 604 C CA . LYS A 1 76 ? -13.756 -1.127 24.239 1.00 95.06 76 LYS A CA 1
ATOM 605 C C . LYS A 1 76 ? -13.386 -0.809 25.689 1.00 95.06 76 LYS A C 1
ATOM 607 O O . LYS A 1 76 ? -14.240 -0.938 26.560 1.00 95.06 76 LYS A O 1
ATOM 612 N N . LYS A 1 77 ? -12.166 -0.322 25.943 1.00 96.62 77 LYS A N 1
ATOM 613 C CA . LYS A 1 77 ? -11.717 0.075 27.292 1.00 96.62 77 LYS A CA 1
ATOM 614 C C . LYS A 1 77 ? -12.560 1.212 27.876 1.00 96.62 77 LYS A C 1
ATOM 616 O O . LYS A 1 77 ? -12.852 1.211 29.068 1.00 96.62 77 LYS A O 1
ATOM 621 N N . GLU A 1 78 ? -12.937 2.199 27.064 1.00 96.56 78 GLU A N 1
ATOM 622 C CA . GLU A 1 78 ? -13.809 3.301 27.488 1.00 96.56 78 GLU A CA 1
ATOM 623 C C . GLU A 1 78 ? -15.192 2.800 27.917 1.00 96.56 78 GLU A C 1
ATOM 625 O O . GLU A 1 78 ? -15.695 3.247 28.949 1.00 96.56 78 GLU A O 1
ATOM 630 N N . TRP A 1 79 ? -15.785 1.878 27.152 1.00 96.88 79 TRP A N 1
ATOM 631 C CA . TRP A 1 79 ? -17.070 1.253 27.471 1.00 96.88 79 TRP A CA 1
ATOM 632 C C . TRP A 1 79 ? -16.988 0.322 28.688 1.00 96.88 79 TRP A C 1
ATOM 634 O O . TRP A 1 79 ? -17.878 0.340 29.527 1.00 96.88 79 TRP A O 1
ATOM 644 N N . GLU A 1 80 ? -15.907 -0.447 28.839 1.00 96.75 80 GLU A N 1
ATOM 645 C CA . GLU A 1 80 ? -15.684 -1.296 30.021 1.00 96.75 80 GLU A CA 1
ATOM 646 C C . GLU A 1 80 ? -15.582 -0.471 31.311 1.00 96.75 80 GLU A C 1
ATOM 648 O O . GLU A 1 80 ? -16.023 -0.912 32.370 1.00 96.75 80 GLU A O 1
ATOM 653 N N . ARG A 1 81 ? -15.027 0.745 31.227 1.00 96.94 81 ARG A N 1
ATOM 654 C CA . ARG A 1 81 ? -14.974 1.688 32.355 1.00 9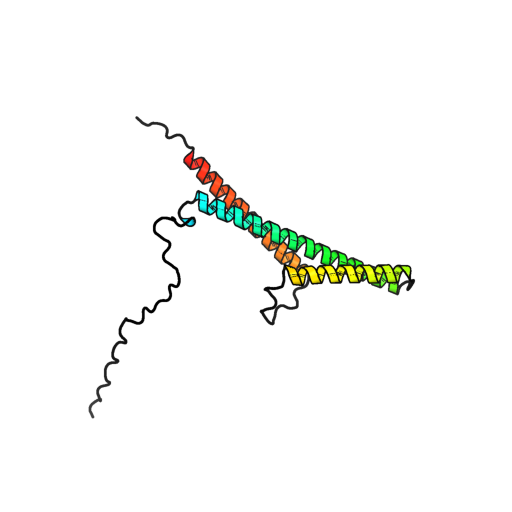6.94 81 ARG A CA 1
ATOM 655 C C . ARG A 1 81 ? -16.322 2.341 32.654 1.00 96.94 81 ARG A C 1
ATOM 657 O O . ARG A 1 81 ? -16.578 2.696 33.798 1.00 96.94 81 ARG A O 1
ATOM 664 N N . ASP A 1 82 ? -17.142 2.558 31.633 1.00 95.56 82 ASP A N 1
ATOM 665 C CA . ASP A 1 82 ? -18.448 3.206 31.739 1.00 95.56 82 ASP A CA 1
ATOM 666 C C . ASP A 1 82 ? -19.360 2.693 30.612 1.00 95.56 82 ASP A C 1
ATOM 668 O O . ASP A 1 82 ? -19.267 3.174 29.472 1.00 95.56 82 ASP A O 1
ATOM 672 N N . PRO A 1 83 ? -20.240 1.721 30.911 1.00 94.81 83 PRO A N 1
ATOM 673 C CA . PRO A 1 83 ? -21.064 1.043 29.918 1.00 94.81 83 PRO A CA 1
ATOM 674 C C . PRO A 1 83 ? -22.288 1.878 29.514 1.00 94.81 83 PRO A C 1
ATOM 676 O O . PRO A 1 83 ? -23.405 1.371 29.404 1.00 94.81 83 PRO A O 1
ATOM 679 N N . SER A 1 84 ? -22.096 3.177 29.284 1.00 96.88 84 SER A N 1
ATOM 680 C CA . SER A 1 84 ? -23.158 4.067 28.832 1.00 96.88 84 SER A CA 1
ATOM 681 C C . SER A 1 84 ? -23.555 3.783 27.372 1.00 96.88 84 SER A C 1
ATOM 683 O O . SER A 1 84 ? -22.707 3.409 26.550 1.00 96.88 84 SER A O 1
ATOM 685 N N . PRO A 1 85 ? -24.828 4.019 26.988 1.00 95.12 85 PRO A N 1
ATOM 686 C CA . PRO A 1 85 ? -25.298 3.810 25.614 1.00 95.12 85 PRO A CA 1
ATOM 687 C C . PRO A 1 85 ? -24.495 4.586 24.557 1.00 95.12 85 PRO A C 1
ATOM 689 O O . PRO A 1 85 ? -24.295 4.108 23.443 1.00 95.12 85 PRO A O 1
ATOM 692 N N . SER A 1 86 ? -23.991 5.774 24.910 1.00 94.94 86 SER A N 1
ATOM 693 C CA . SER A 1 86 ? -23.154 6.595 24.026 1.00 94.94 86 SER A CA 1
ATOM 694 C C . SER A 1 86 ? -21.810 5.923 23.716 1.00 94.94 86 SER A C 1
ATOM 696 O O . SER A 1 86 ? -21.398 5.842 22.556 1.00 94.94 86 SER A O 1
ATOM 698 N N . LYS A 1 87 ? -21.147 5.362 24.736 1.00 94.38 87 LYS A N 1
ATOM 699 C CA . LYS A 1 87 ? -19.879 4.635 24.575 1.00 94.38 87 LYS A CA 1
ATOM 700 C C . LYS A 1 87 ? -20.066 3.286 23.892 1.00 94.38 87 LYS A C 1
ATOM 702 O O . LYS A 1 87 ? -19.219 2.909 23.088 1.00 94.38 87 LYS A O 1
ATOM 707 N N . ALA A 1 88 ? -21.190 2.609 24.137 1.00 94.31 88 ALA A N 1
ATOM 708 C CA . ALA A 1 88 ? -21.561 1.402 23.399 1.00 94.31 88 ALA A CA 1
ATOM 709 C C . ALA A 1 88 ? -21.675 1.699 21.897 1.00 94.31 88 ALA A C 1
ATOM 711 O O . ALA A 1 88 ? -21.018 1.047 21.094 1.00 94.31 88 ALA A O 1
ATOM 712 N N . LYS A 1 89 ? -22.388 2.772 21.524 1.00 95.75 89 LYS A N 1
ATOM 713 C CA . LYS A 1 89 ? -22.501 3.204 20.124 1.00 95.75 89 LYS A CA 1
ATOM 714 C C . LYS A 1 89 ? -21.145 3.542 19.497 1.00 95.75 89 LYS A C 1
ATOM 716 O O . LYS A 1 89 ? -20.909 3.194 18.344 1.00 95.75 89 LYS A O 1
ATOM 721 N N . LYS A 1 90 ? -20.255 4.221 20.234 1.00 94.44 90 LYS A N 1
ATOM 722 C CA . LYS A 1 90 ? -18.891 4.522 19.762 1.00 94.44 90 LYS A CA 1
ATOM 723 C C . LYS A 1 90 ? -18.093 3.239 19.522 1.00 94.44 90 LYS A C 1
ATOM 725 O O . LYS A 1 90 ? -17.471 3.125 18.474 1.00 94.44 90 LYS A O 1
ATOM 730 N N . ARG A 1 91 ? -18.142 2.287 20.460 1.00 95.50 91 ARG A N 1
ATOM 731 C CA . ARG A 1 91 ? -17.511 0.968 20.327 1.00 95.50 91 ARG A CA 1
ATOM 732 C C . ARG A 1 91 ? -18.039 0.254 19.090 1.00 95.50 91 ARG A C 1
ATOM 734 O O . ARG A 1 91 ? -17.262 -0.073 18.209 1.00 95.50 91 ARG A O 1
ATOM 741 N N . ASP A 1 92 ? -19.345 0.069 18.982 1.00 96.12 92 ASP A N 1
ATOM 742 C CA . ASP A 1 92 ? -19.922 -0.694 17.874 1.00 96.12 92 ASP A CA 1
ATOM 743 C C . ASP A 1 92 ? -19.549 -0.052 16.518 1.00 96.12 92 ASP A C 1
ATOM 745 O O . ASP A 1 92 ? -19.073 -0.736 15.617 1.00 96.12 92 ASP A O 1
ATOM 749 N N . ALA A 1 93 ? -19.571 1.285 16.425 1.00 95.06 93 ALA A N 1
ATOM 750 C CA . ALA A 1 93 ? -19.142 2.005 15.225 1.00 95.06 93 ALA A CA 1
ATOM 751 C C . ALA A 1 93 ? -17.651 1.829 14.862 1.00 95.06 93 ALA A C 1
ATOM 753 O O . ALA A 1 93 ? -17.320 1.802 13.672 1.00 95.06 93 ALA A O 1
ATOM 754 N N . THR A 1 94 ? -16.733 1.738 15.837 1.00 94.50 94 THR A N 1
ATOM 755 C CA . THR A 1 94 ? -15.306 1.497 15.544 1.00 94.50 94 THR A CA 1
ATOM 756 C C . THR A 1 94 ? -15.056 0.055 15.112 1.00 94.50 94 THR A C 1
ATOM 758 O O . THR A 1 94 ? -14.283 -0.163 14.181 1.00 94.50 94 THR A O 1
ATOM 761 N N . PHE A 1 95 ? -15.760 -0.912 15.709 1.00 93.31 95 PHE A N 1
ATOM 762 C CA . PHE A 1 95 ? -15.686 -2.316 15.291 1.00 93.31 95 PHE A CA 1
ATOM 763 C C . PHE A 1 95 ? -16.238 -2.506 13.866 1.00 93.31 95 PHE A C 1
ATOM 765 O O . PHE A 1 95 ? -15.563 -3.111 13.036 1.00 93.31 95 PHE A O 1
ATOM 772 N N . ASP A 1 96 ? -17.375 -1.886 13.529 1.00 95.38 96 ASP A N 1
ATOM 773 C CA . ASP A 1 96 ? -17.935 -1.897 12.165 1.00 95.38 96 ASP A CA 1
ATOM 774 C C . ASP A 1 96 ? -17.002 -1.232 11.135 1.00 95.38 96 ASP A C 1
ATOM 776 O O . ASP A 1 96 ? -17.003 -1.554 9.941 1.00 95.38 96 ASP A O 1
ATOM 780 N N . LYS A 1 97 ? -16.232 -0.222 11.557 1.00 95.44 97 LYS A N 1
ATOM 781 C CA . LYS A 1 97 ? -15.215 0.430 10.717 1.00 95.44 97 LYS A CA 1
ATOM 782 C C . LYS A 1 97 ? -14.033 -0.512 10.470 1.00 95.44 97 LYS A C 1
ATOM 784 O O . LYS A 1 97 ? -13.617 -0.636 9.320 1.00 95.44 97 LYS A O 1
ATOM 789 N N . LEU A 1 98 ? -13.534 -1.181 11.512 1.00 92.81 98 LEU A N 1
ATOM 790 C CA . LEU A 1 98 ? -12.459 -2.167 11.400 1.00 92.81 98 LEU A CA 1
ATOM 791 C C . LEU A 1 98 ? -12.861 -3.321 10.470 1.00 92.81 98 LEU A C 1
ATOM 793 O O . LEU A 1 98 ? -12.137 -3.601 9.517 1.00 92.81 98 LEU A O 1
ATOM 797 N N . GLU A 1 99 ? -14.047 -3.909 10.663 1.00 92.75 99 GLU A N 1
ATOM 798 C CA . GLU A 1 99 ? -14.533 -5.020 9.832 1.00 92.75 99 GLU A CA 1
ATOM 799 C C . GLU A 1 99 ? -14.588 -4.641 8.344 1.00 92.75 99 GLU A C 1
ATOM 801 O O . GLU A 1 99 ? -14.173 -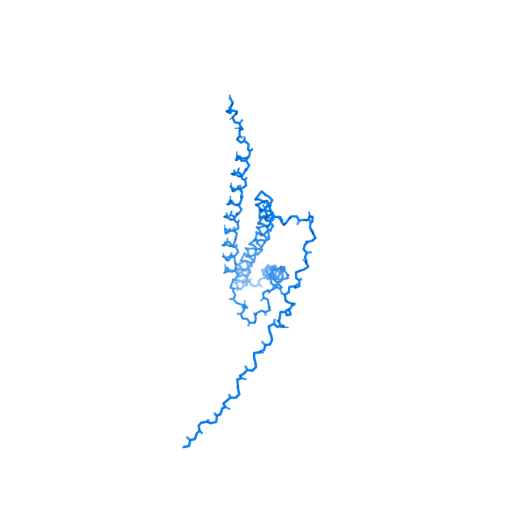5.413 7.477 1.00 92.75 99 GLU A O 1
ATOM 806 N N . ARG A 1 100 ? -15.059 -3.426 8.029 1.00 94.69 100 ARG A N 1
ATOM 807 C CA . ARG A 1 100 ? -15.101 -2.937 6.645 1.00 94.69 100 ARG A CA 1
ATOM 808 C C . ARG A 1 100 ? -13.714 -2.855 6.023 1.00 94.69 100 ARG A C 1
ATOM 810 O O . ARG A 1 100 ? -13.550 -3.316 4.899 1.00 94.69 100 ARG A O 1
ATOM 817 N N . PHE A 1 101 ? -12.728 -2.306 6.730 1.00 93.94 101 PHE A N 1
ATOM 818 C CA . PHE A 1 101 ? -11.369 -2.224 6.196 1.00 93.94 101 PHE A CA 1
ATOM 819 C C . PHE A 1 101 ? -10.727 -3.597 6.013 1.00 93.94 101 PHE A C 1
ATOM 821 O O . PHE A 1 101 ? -10.099 -3.839 4.981 1.00 93.94 101 PHE A O 1
ATOM 828 N N . GLU A 1 102 ? -10.908 -4.505 6.972 1.00 91.12 102 GLU A N 1
ATOM 829 C CA . GLU A 1 102 ? -10.403 -5.873 6.858 1.00 91.12 102 GLU A CA 1
ATOM 830 C C . GLU A 1 102 ? -11.031 -6.602 5.668 1.00 91.12 102 GLU A C 1
ATOM 832 O O . GLU A 1 102 ? -10.319 -7.260 4.907 1.00 91.12 102 GLU A O 1
ATOM 837 N N . ARG A 1 103 ? -12.341 -6.432 5.454 1.00 90.06 103 ARG A N 1
ATOM 838 C CA . ARG A 1 103 ? -13.040 -6.986 4.292 1.00 90.06 103 ARG A CA 1
ATOM 839 C C . ARG A 1 103 ? -12.518 -6.394 2.984 1.00 90.06 103 ARG A C 1
ATOM 841 O O . ARG A 1 103 ? -12.171 -7.159 2.091 1.00 90.06 103 ARG A O 1
ATOM 848 N N . THR A 1 104 ? -12.373 -5.070 2.890 1.00 92.69 104 THR A N 1
ATOM 849 C CA . THR A 1 104 ? -11.774 -4.419 1.712 1.00 92.69 104 THR A CA 1
ATOM 850 C C . THR A 1 104 ? -10.373 -4.965 1.434 1.00 92.69 104 THR A C 1
ATOM 852 O O . THR A 1 104 ? -10.052 -5.272 0.290 1.00 92.69 104 THR A O 1
ATOM 855 N N . TYR A 1 105 ? -9.545 -5.168 2.464 1.00 91.00 105 TYR A N 1
ATOM 856 C CA . TYR A 1 105 ? -8.208 -5.735 2.275 1.00 91.00 105 TYR A CA 1
ATOM 857 C C . TYR A 1 105 ? -8.266 -7.188 1.780 1.00 91.00 105 TYR A C 1
ATOM 859 O O . TYR A 1 105 ? -7.494 -7.585 0.903 1.00 91.00 105 TYR A O 1
ATOM 867 N N . GLN A 1 106 ? -9.201 -7.981 2.311 1.00 85.75 106 GLN A N 1
ATOM 868 C CA . GLN A 1 106 ? -9.419 -9.361 1.883 1.00 85.75 106 GLN A CA 1
ATOM 869 C C . GLN A 1 106 ? -9.871 -9.472 0.425 1.00 85.75 106 GLN A C 1
ATOM 871 O O . GLN A 1 106 ? -9.364 -10.320 -0.309 1.00 85.75 106 GLN A O 1
ATOM 876 N N . GLU A 1 107 ? -10.789 -8.606 0.009 1.00 88.31 107 GLU A N 1
ATOM 877 C CA . GLU A 1 107 ? -11.357 -8.593 -1.337 1.00 88.31 107 GLU A CA 1
ATOM 878 C C . GLU A 1 107 ? -10.371 -8.045 -2.377 1.00 88.31 107 GLU A C 1
ATOM 880 O O . GLU A 1 107 ? -10.241 -8.614 -3.460 1.00 88.31 107 GLU A O 1
ATOM 885 N N . GLU A 1 108 ? -9.647 -6.970 -2.055 1.00 88.75 108 GLU A N 1
ATOM 886 C CA . GLU A 1 108 ? -8.798 -6.271 -3.025 1.00 88.75 108 GLU A CA 1
ATOM 887 C C . GLU A 1 108 ? -7.362 -6.819 -3.104 1.00 88.75 108 GLU A C 1
ATOM 889 O O . GLU A 1 108 ? -6.777 -6.831 -4.189 1.00 88.75 108 GLU A O 1
ATOM 894 N N . PHE A 1 109 ? -6.777 -7.283 -1.990 1.00 85.44 109 PHE A N 1
ATOM 895 C CA . PHE A 1 109 ? -5.333 -7.578 -1.908 1.00 85.44 109 PHE A CA 1
ATOM 896 C C . PHE A 1 109 ? -4.991 -9.030 -1.544 1.00 85.44 109 PHE A C 1
ATOM 898 O O . PHE A 1 109 ? -3.929 -9.520 -1.928 1.00 85.44 109 PHE A O 1
ATOM 905 N N . LEU A 1 110 ? -5.889 -9.762 -0.876 1.00 74.81 110 LEU A N 1
ATOM 906 C CA . LEU A 1 110 ? -5.698 -11.181 -0.538 1.00 74.81 110 LEU A CA 1
ATOM 907 C C . LEU A 1 110 ? -6.305 -12.241 -1.487 1.00 74.81 110 LEU A C 1
ATOM 909 O O . LEU A 1 110 ? -6.054 -13.421 -1.206 1.00 74.81 110 LEU A O 1
ATOM 913 N N . PRO A 1 111 ? -7.025 -11.953 -2.598 1.00 62.78 111 PRO A N 1
ATOM 914 C CA . PRO A 1 111 ? -7.686 -13.022 -3.356 1.00 62.78 111 PRO A CA 1
ATOM 915 C C . PRO A 1 111 ? -6.703 -14.032 -3.980 1.00 62.78 111 PRO A C 1
ATOM 917 O O . PRO A 1 111 ? -7.103 -15.140 -4.327 1.00 62.78 111 PRO A O 1
ATOM 920 N N . HIS A 1 112 ? -5.405 -13.704 -4.061 1.00 52.44 112 HIS A N 1
ATOM 921 C CA . HIS A 1 112 ? -4.354 -14.594 -4.568 1.00 52.44 112 HIS A CA 1
ATOM 922 C C . HIS A 1 112 ? -3.482 -15.268 -3.486 1.00 52.44 112 HIS A C 1
ATOM 924 O O . HIS A 1 112 ? -2.845 -16.281 -3.782 1.00 52.44 112 HIS A O 1
ATOM 930 N N . GLU A 1 113 ? -3.458 -14.774 -2.237 1.00 50.66 113 GLU A N 1
ATOM 931 C CA . GLU A 1 113 ? -2.666 -15.386 -1.147 1.00 50.66 113 GLU A CA 1
ATOM 932 C C . GLU A 1 113 ? -3.396 -16.555 -0.457 1.00 50.66 113 GLU A C 1
ATOM 934 O O . GLU A 1 113 ? -2.753 -17.420 0.140 1.00 50.66 113 GLU A O 1
ATOM 939 N N . ALA A 1 114 ? -4.728 -16.630 -0.564 1.00 50.66 114 ALA A N 1
ATOM 940 C CA . ALA A 1 114 ? -5.540 -17.662 0.093 1.00 50.66 114 ALA A CA 1
ATOM 941 C C . ALA A 1 114 ? -5.354 -19.087 -0.478 1.00 50.66 114 ALA A C 1
ATOM 943 O O . ALA A 1 114 ? -5.798 -20.054 0.137 1.00 50.66 114 ALA A O 1
ATOM 944 N N . THR A 1 115 ? -4.667 -19.239 -1.616 1.00 48.31 115 THR A N 1
ATOM 945 C CA . THR A 1 115 ? -4.438 -20.541 -2.276 1.00 48.31 115 THR A CA 1
ATOM 946 C C . THR A 1 115 ? -3.272 -21.346 -1.684 1.00 48.31 115 THR A C 1
ATOM 948 O O . THR A 1 115 ? -3.067 -22.497 -2.058 1.00 48.31 115 THR A O 1
ATOM 951 N N . SER A 1 116 ? -2.510 -20.780 -0.741 1.00 41.72 116 SER A N 1
ATOM 952 C CA . SER A 1 116 ? -1.484 -21.501 0.019 1.00 41.72 116 SER A CA 1
ATOM 953 C C . SER A 1 116 ? -1.937 -21.648 1.470 1.00 41.72 116 SER A C 1
ATOM 955 O O . SER A 1 116 ? -1.954 -20.689 2.241 1.00 41.72 116 SER A O 1
ATOM 957 N N . SER A 1 117 ? -2.306 -22.876 1.833 1.00 38.78 117 SER A N 1
ATOM 958 C CA . SER A 1 117 ? -2.872 -23.337 3.112 1.00 38.78 117 SER A CA 1
ATOM 959 C C . SER A 1 117 ? -2.002 -23.098 4.374 1.00 38.78 117 SER A C 1
ATOM 961 O O . SER A 1 117 ? -2.164 -23.799 5.371 1.00 38.78 117 SER A O 1
ATOM 963 N N . GLY A 1 118 ? -1.078 -22.131 4.382 1.00 43.53 118 GLY A N 1
ATOM 964 C CA . GLY A 1 118 ? -0.141 -21.902 5.491 1.00 43.53 118 GLY A CA 1
ATOM 965 C C . GLY A 1 118 ? 0.119 -20.447 5.903 1.00 43.53 118 GLY A C 1
ATOM 966 O O . GLY A 1 118 ? 0.861 -20.236 6.854 1.00 43.53 118 GLY A O 1
ATOM 967 N N . MET A 1 119 ? -0.457 -19.429 5.247 1.00 45.84 119 MET A N 1
ATOM 968 C CA . MET A 1 119 ? -0.108 -18.009 5.499 1.00 45.84 119 MET A CA 1
ATOM 969 C C . MET A 1 119 ? -1.212 -17.169 6.166 1.00 45.84 119 MET A C 1
ATOM 971 O O . MET A 1 119 ? -1.259 -15.950 6.004 1.00 45.84 119 MET A O 1
ATOM 975 N N . ARG A 1 120 ? -2.094 -17.783 6.965 1.00 50.62 120 ARG A N 1
ATOM 976 C CA . ARG A 1 120 ? -3.205 -17.070 7.628 1.00 50.62 120 ARG A CA 1
ATOM 977 C C . ARG A 1 120 ? -2.820 -16.142 8.792 1.00 50.62 120 ARG A C 1
ATOM 979 O O . ARG A 1 120 ? -3.708 -15.530 9.367 1.00 50.62 120 ARG A O 1
ATOM 986 N N . THR A 1 121 ? -1.546 -15.984 9.145 1.00 53.62 121 THR A N 1
ATOM 987 C CA . THR A 1 121 ? -1.163 -15.268 10.381 1.00 53.62 121 THR A CA 1
ATOM 988 C C . THR A 1 121 ? 0.071 -14.378 10.224 1.00 53.62 121 THR A C 1
ATOM 990 O O . THR A 1 121 ? 1.014 -14.425 11.011 1.00 53.62 121 THR A O 1
ATOM 993 N N . LEU A 1 122 ? 0.097 -13.523 9.202 1.00 61.69 122 LEU A N 1
ATOM 994 C CA . LEU A 1 122 ? 0.949 -12.333 9.270 1.00 61.69 122 LEU A CA 1
ATOM 995 C C . LEU A 1 122 ? 0.136 -11.219 9.920 1.00 61.69 122 LEU A C 1
ATOM 997 O O . LEU A 1 122 ? -0.905 -10.856 9.374 1.00 61.69 122 LEU A O 1
ATOM 1001 N N . SER A 1 123 ? 0.612 -10.699 11.057 1.00 85.19 123 SER A N 1
ATOM 1002 C CA . SER A 1 123 ? 0.026 -9.513 11.688 1.00 85.19 123 SER A CA 1
ATOM 1003 C C . SER A 1 123 ? -0.025 -8.349 10.695 1.00 85.19 123 SER A C 1
ATOM 1005 O O . SER A 1 123 ? 0.822 -8.251 9.795 1.00 85.19 123 SER A O 1
ATOM 1007 N N . TRP A 1 124 ? -1.007 -7.461 10.859 1.00 88.81 124 TRP A N 1
ATOM 1008 C CA . TRP A 1 124 ? -1.186 -6.273 10.021 1.00 88.81 124 TRP A CA 1
ATOM 1009 C C . TRP A 1 124 ? 0.094 -5.434 9.924 1.00 88.81 124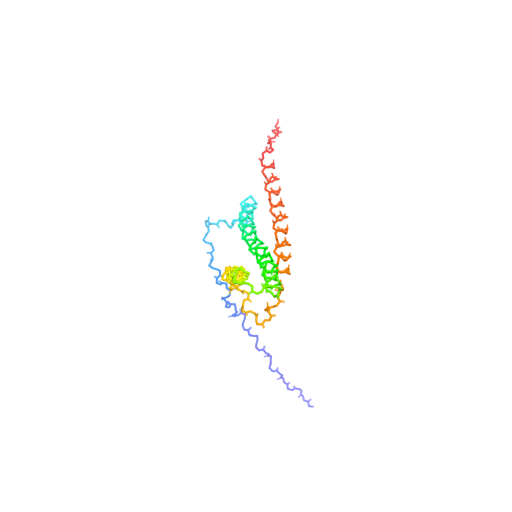 TRP A C 1
ATOM 1011 O O . TRP A 1 124 ? 0.494 -5.032 8.833 1.00 88.81 124 TRP A O 1
ATOM 1021 N N . GLU A 1 125 ? 0.826 -5.298 11.030 1.00 90.81 125 GLU A N 1
ATOM 1022 C CA . GLU A 1 125 ? 2.130 -4.627 11.085 1.00 90.81 125 GLU A CA 1
ATOM 1023 C C . GLU A 1 125 ? 3.185 -5.290 10.190 1.00 90.81 125 GLU A C 1
ATOM 1025 O O . GLU A 1 125 ? 3.932 -4.621 9.473 1.00 90.81 125 GLU A O 1
ATOM 1030 N N . LYS A 1 126 ? 3.245 -6.627 10.182 1.00 91.12 126 LYS A N 1
ATOM 1031 C CA . LYS A 1 126 ? 4.199 -7.364 9.346 1.00 91.12 126 LYS A CA 1
ATOM 1032 C C . LYS A 1 126 ? 3.854 -7.237 7.865 1.00 91.12 126 LYS A C 1
ATOM 1034 O O . LYS A 1 126 ? 4.765 -7.179 7.036 1.00 91.12 126 LYS A O 1
ATOM 1039 N N . ARG A 1 127 ? 2.562 -7.179 7.523 1.00 90.94 127 ARG A N 1
ATOM 1040 C CA . ARG A 1 127 ? 2.101 -6.872 6.159 1.00 90.94 127 ARG A CA 1
ATOM 1041 C C . ARG A 1 127 ? 2.493 -5.447 5.772 1.00 90.94 127 ARG A C 1
ATOM 1043 O O . ARG A 1 127 ? 3.158 -5.276 4.755 1.00 90.94 127 ARG A O 1
ATOM 1050 N N . LEU A 1 128 ? 2.230 -4.465 6.636 1.00 93.50 128 LEU A N 1
ATOM 1051 C CA . LEU A 1 128 ? 2.605 -3.067 6.415 1.00 93.50 128 LEU A CA 1
ATOM 1052 C C . LEU A 1 128 ? 4.112 -2.911 6.176 1.00 93.50 128 LEU A C 1
ATOM 1054 O O . LEU A 1 128 ? 4.516 -2.276 5.202 1.00 93.50 128 LEU A O 1
ATOM 1058 N N . SER A 1 129 ? 4.941 -3.550 7.002 1.00 94.44 129 SER A N 1
ATOM 1059 C CA . SER A 1 129 ? 6.399 -3.540 6.846 1.00 94.44 129 SER A CA 1
ATOM 1060 C C . SER A 1 129 ? 6.846 -4.138 5.504 1.00 94.44 129 SER A C 1
ATOM 1062 O O . SER A 1 129 ? 7.713 -3.591 4.822 1.00 94.44 129 SER A O 1
ATOM 1064 N N . ARG A 1 130 ? 6.228 -5.240 5.057 1.00 93.19 130 ARG A N 1
ATOM 1065 C CA . ARG A 1 130 ? 6.511 -5.825 3.734 1.00 93.19 130 ARG A CA 1
ATOM 1066 C C . ARG A 1 130 ? 6.118 -4.888 2.598 1.00 93.19 130 ARG A C 1
ATOM 1068 O O . ARG A 1 130 ? 6.912 -4.707 1.675 1.00 93.19 130 ARG A O 1
ATOM 1075 N N . THR A 1 131 ? 4.938 -4.277 2.670 1.00 94.75 131 THR A N 1
ATOM 1076 C CA . THR A 1 131 ? 4.474 -3.306 1.673 1.00 94.75 131 THR A CA 1
ATOM 1077 C C . THR A 1 131 ? 5.408 -2.093 1.621 1.00 94.75 131 THR A C 1
ATOM 1079 O O . THR A 1 131 ? 5.796 -1.676 0.532 1.00 94.75 131 THR A O 1
ATOM 1082 N N . GLN A 1 132 ? 5.873 -1.583 2.768 1.00 96.56 132 GLN A N 1
ATOM 1083 C CA . GLN A 1 132 ? 6.870 -0.505 2.842 1.00 96.56 132 GLN A CA 1
ATOM 1084 C C . GLN A 1 132 ? 8.195 -0.892 2.169 1.00 96.56 132 GLN A C 1
ATOM 1086 O O . GLN A 1 132 ? 8.659 -0.181 1.277 1.00 96.56 132 GLN A O 1
ATOM 1091 N N . ASN A 1 133 ? 8.747 -2.062 2.499 1.00 97.50 133 ASN A N 1
ATOM 1092 C CA . ASN A 1 133 ? 9.967 -2.573 1.866 1.00 97.50 133 ASN A CA 1
ATOM 1093 C C . ASN A 1 133 ? 9.803 -2.735 0.344 1.00 97.50 133 ASN A C 1
ATOM 1095 O O . ASN A 1 133 ? 10.722 -2.464 -0.431 1.00 97.50 133 ASN A O 1
ATOM 1099 N N . ASN A 1 134 ? 8.628 -3.176 -0.112 1.00 97.06 134 ASN A N 1
ATOM 1100 C CA . ASN A 1 134 ? 8.334 -3.295 -1.537 1.00 97.06 134 ASN A CA 1
ATOM 1101 C C . ASN A 1 134 ? 8.256 -1.922 -2.213 1.00 97.06 134 ASN A C 1
ATOM 1103 O O . ASN A 1 134 ? 8.804 -1.763 -3.302 1.00 97.06 134 ASN A O 1
ATOM 1107 N N . ILE A 1 135 ? 7.652 -0.919 -1.571 1.00 97.62 135 ILE A N 1
ATOM 1108 C CA . ILE A 1 135 ? 7.640 0.463 -2.071 1.00 97.62 135 ILE A CA 1
ATOM 1109 C C . ILE A 1 135 ? 9.069 0.979 -2.246 1.00 97.62 135 ILE A C 1
ATOM 1111 O O . ILE A 1 135 ? 9.396 1.525 -3.299 1.00 97.62 135 ILE A O 1
ATOM 1115 N N . GLU A 1 136 ? 9.939 0.785 -1.256 1.00 98.06 136 GLU A N 1
ATOM 1116 C CA . GLU A 1 136 ? 11.341 1.216 -1.325 1.00 98.06 136 GLU A CA 1
ATOM 1117 C C . GLU A 1 136 ? 12.093 0.548 -2.480 1.00 98.06 136 GLU A C 1
ATOM 1119 O O . GLU A 1 136 ? 12.742 1.229 -3.281 1.00 98.06 136 GLU A O 1
ATOM 1124 N N . LYS A 1 137 ? 11.929 -0.771 -2.642 1.00 98.12 137 LYS A N 1
ATOM 1125 C CA . LYS A 1 137 ? 12.490 -1.513 -3.781 1.00 98.12 137 LYS A CA 1
ATOM 1126 C C . LYS A 1 137 ? 11.996 -0.955 -5.116 1.00 98.12 137 LYS A C 1
ATOM 1128 O O . LYS A 1 137 ? 12.801 -0.713 -6.013 1.00 98.12 137 LYS A O 1
ATOM 1133 N N . GLN A 1 138 ? 10.694 -0.702 -5.256 1.00 97.88 138 GLN A N 1
ATOM 1134 C CA . GLN A 1 138 ? 10.134 -0.158 -6.495 1.00 97.88 138 GLN A CA 1
ATOM 1135 C C . GLN A 1 138 ? 10.587 1.286 -6.760 1.00 97.88 138 GLN A C 1
ATOM 1137 O O . GLN A 1 138 ? 10.846 1.639 -7.910 1.00 97.88 138 GLN A O 1
ATOM 1142 N N . ARG A 1 139 ? 10.772 2.116 -5.725 1.00 98.06 139 ARG A N 1
ATOM 1143 C CA . ARG A 1 139 ? 11.370 3.458 -5.863 1.00 98.06 139 ARG A CA 1
ATOM 1144 C C . ARG A 1 139 ? 12.806 3.383 -6.381 1.00 98.06 139 ARG A C 1
ATOM 1146 O O . ARG A 1 139 ? 13.157 4.135 -7.289 1.00 98.06 139 ARG A O 1
ATOM 1153 N N . SER A 1 140 ? 13.602 2.446 -5.869 1.00 98.19 140 SER A N 1
ATOM 1154 C CA . SER A 1 140 ? 14.969 2.204 -6.350 1.00 98.19 140 SER A CA 1
ATOM 1155 C C . SER A 1 140 ? 15.001 1.756 -7.820 1.00 98.19 140 SER A C 1
ATOM 1157 O O . SER A 1 140 ? 15.774 2.292 -8.623 1.00 98.19 140 SER A O 1
ATOM 1159 N N . ILE A 1 141 ? 14.104 0.841 -8.213 1.00 96.75 141 ILE A N 1
ATOM 1160 C CA . ILE A 1 141 ? 13.953 0.399 -9.610 1.00 96.75 141 ILE A CA 1
ATOM 1161 C C . ILE A 1 141 ? 13.563 1.579 -10.508 1.00 96.75 141 ILE A C 1
ATOM 1163 O O . ILE A 1 141 ? 14.179 1.786 -11.554 1.00 96.75 141 ILE A O 1
ATOM 1167 N N . LEU A 1 142 ? 12.580 2.383 -10.089 1.00 97.62 142 LEU A N 1
ATOM 1168 C CA . LEU A 1 142 ? 12.120 3.554 -10.835 1.00 97.62 142 LEU A CA 1
ATOM 1169 C C . LEU A 1 142 ? 13.255 4.558 -11.053 1.00 97.62 142 LEU A C 1
ATOM 1171 O O . LEU A 1 142 ? 13.452 5.035 -12.172 1.00 97.62 142 LEU A O 1
ATOM 1175 N N . GLN A 1 143 ? 14.014 4.859 -9.999 1.00 97.81 143 GLN A N 1
ATOM 1176 C CA . GLN A 1 143 ? 15.151 5.770 -10.064 1.00 97.81 143 GLN A CA 1
ATOM 1177 C C . GLN A 1 143 ? 16.232 5.245 -11.015 1.00 97.81 143 GLN A C 1
ATOM 1179 O O . GLN A 1 143 ? 16.707 5.985 -11.877 1.00 97.81 143 GLN A O 1
ATOM 1184 N N . SER A 1 144 ? 16.583 3.962 -10.906 1.00 97.44 144 SER A N 1
ATOM 1185 C CA . SER A 1 144 ? 17.596 3.327 -11.757 1.00 97.44 144 SER A CA 1
ATOM 1186 C C . SER A 1 144 ? 17.181 3.311 -13.229 1.00 97.44 144 SER A C 1
ATOM 1188 O O . SER A 1 144 ? 17.967 3.693 -14.096 1.00 97.44 144 SER A O 1
ATOM 1190 N N . ALA A 1 145 ? 15.930 2.946 -13.527 1.00 95.50 145 ALA A N 1
ATOM 1191 C CA . ALA A 1 145 ? 15.407 2.938 -14.892 1.00 95.50 145 ALA A CA 1
ATOM 1192 C C . ALA A 1 145 ? 15.319 4.352 -15.490 1.00 95.50 145 ALA A C 1
ATOM 1194 O O . ALA A 1 145 ? 15.622 4.540 -16.667 1.00 95.50 145 ALA A O 1
ATOM 1195 N N . THR A 1 146 ? 14.959 5.350 -14.677 1.00 96.19 146 THR A N 1
ATOM 1196 C CA . THR A 1 146 ? 14.910 6.757 -15.103 1.00 96.19 146 THR A CA 1
ATOM 1197 C C . THR A 1 146 ? 16.305 7.275 -15.449 1.00 96.19 146 THR A C 1
ATOM 1199 O O . THR A 1 146 ? 16.493 7.830 -16.528 1.00 96.19 146 THR A O 1
ATOM 1202 N N . ARG A 1 147 ? 17.304 7.011 -14.595 1.00 96.38 147 ARG A N 1
ATOM 1203 C CA . ARG A 1 147 ? 18.709 7.377 -14.852 1.00 96.38 147 ARG A CA 1
ATOM 1204 C C . ARG A 1 147 ? 19.267 6.698 -16.104 1.00 96.38 147 ARG A C 1
ATOM 1206 O O . ARG A 1 147 ? 19.962 7.331 -16.893 1.00 96.38 147 ARG A O 1
ATOM 1213 N N . ALA A 1 148 ? 18.960 5.416 -16.311 1.00 94.81 148 ALA A N 1
ATOM 1214 C CA . ALA A 1 148 ? 19.386 4.693 -17.509 1.00 94.81 148 ALA A CA 1
ATOM 1215 C C . ALA A 1 148 ? 18.786 5.306 -18.786 1.00 94.81 148 ALA A C 1
ATOM 1217 O O . ALA A 1 148 ? 19.499 5.514 -19.768 1.00 94.81 148 ALA A O 1
ATOM 1218 N N . LEU A 1 149 ? 17.497 5.659 -18.751 1.00 94.25 149 LEU A N 1
ATOM 1219 C CA . LEU A 1 149 ? 16.815 6.327 -19.858 1.00 94.25 149 LEU A CA 1
ATOM 1220 C C . LEU A 1 149 ? 17.422 7.704 -20.166 1.00 94.25 149 LEU A C 1
ATOM 1222 O O . LEU A 1 149 ? 17.615 8.051 -21.330 1.00 94.25 149 LEU A O 1
ATOM 1226 N N . GLU A 1 150 ? 17.741 8.474 -19.129 1.00 94.56 150 GLU A N 1
ATOM 1227 C CA . GLU A 1 150 ? 18.399 9.776 -19.252 1.00 94.56 150 GLU A CA 1
ATOM 1228 C C . GLU A 1 150 ? 19.786 9.654 -19.900 1.00 94.56 150 GLU A C 1
ATOM 1230 O O . GLU A 1 150 ? 20.089 10.392 -20.837 1.00 94.56 150 GLU A O 1
ATOM 1235 N N . LYS A 1 151 ? 20.583 8.656 -19.494 1.00 94.19 151 LYS A N 1
ATOM 1236 C CA . LYS A 1 151 ? 21.894 8.363 -20.096 1.00 94.19 151 LYS A CA 1
ATOM 1237 C C . LYS A 1 151 ? 21.792 7.981 -21.578 1.00 94.19 151 LYS A C 1
ATOM 1239 O O . LYS A 1 151 ? 22.618 8.403 -22.383 1.00 94.19 151 LYS A O 1
ATOM 1244 N N . ILE A 1 152 ? 20.781 7.195 -21.954 1.00 90.44 152 ILE A N 1
ATOM 1245 C CA . ILE A 1 152 ? 20.538 6.842 -23.363 1.00 90.44 152 ILE A CA 1
ATOM 1246 C C . ILE A 1 152 ? 20.220 8.104 -24.169 1.00 90.44 152 ILE A C 1
ATOM 1248 O O . ILE A 1 152 ? 20.801 8.323 -25.233 1.00 90.44 152 ILE A O 1
ATOM 1252 N N . ARG A 1 153 ? 19.349 8.971 -23.644 1.00 87.31 153 ARG A N 1
ATOM 1253 C CA . ARG A 1 153 ? 18.972 10.221 -24.315 1.00 87.31 153 ARG A CA 1
ATOM 1254 C C . ARG A 1 153 ? 20.154 11.166 -24.491 1.00 87.31 153 ARG A C 1
ATOM 1256 O O . ARG A 1 153 ? 20.340 11.657 -25.599 1.00 87.31 153 ARG A O 1
ATOM 1263 N N . SER A 1 154 ? 20.975 11.358 -23.459 1.00 86.44 154 SER A N 1
ATOM 1264 C CA . SER A 1 154 ? 22.153 12.229 -23.544 1.00 86.44 154 SER A CA 1
ATOM 1265 C C . SER A 1 154 ? 23.216 11.701 -24.513 1.00 86.44 154 SER A C 1
ATOM 1267 O O . SER A 1 154 ? 23.841 12.492 -25.216 1.00 86.44 154 SER A O 1
ATOM 1269 N N . SER A 1 155 ? 23.376 10.376 -24.622 1.00 78.94 155 SER A N 1
ATOM 1270 C CA . SER A 1 155 ? 24.303 9.762 -25.586 1.00 78.94 155 SER A CA 1
ATOM 1271 C C . SER A 1 155 ? 23.870 9.914 -27.050 1.00 78.94 155 SER A C 1
ATOM 1273 O O . SER A 1 155 ? 24.721 9.982 -27.931 1.00 78.94 155 SER A O 1
ATOM 1275 N N . LYS A 1 156 ? 22.561 10.022 -27.322 1.00 69.00 156 LYS A N 1
ATOM 1276 C CA . LYS A 1 156 ? 22.015 10.206 -28.679 1.00 69.00 156 LYS A CA 1
ATOM 1277 C C 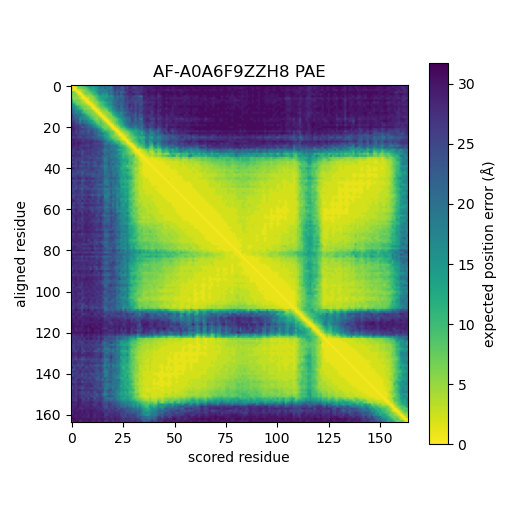. LYS A 1 156 ? 22.069 11.662 -29.157 1.00 69.00 156 LYS A C 1
ATOM 1279 O O . LYS A 1 156 ? 22.038 11.908 -30.356 1.00 69.00 156 LYS A O 1
ATOM 1284 N N . THR A 1 157 ? 22.132 12.617 -28.230 1.00 61.38 157 THR A N 1
ATOM 1285 C CA . THR A 1 157 ? 22.173 14.062 -28.514 1.00 61.38 15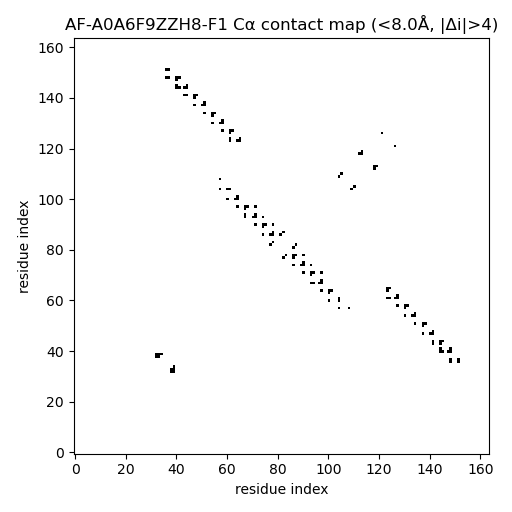7 THR A CA 1
ATOM 1286 C C . THR A 1 157 ? 23.581 14.655 -28.497 1.00 61.38 157 THR A C 1
ATOM 1288 O O . THR A 1 157 ? 23.717 15.869 -28.636 1.00 61.38 157 THR A O 1
ATOM 1291 N N . ALA A 1 158 ? 24.633 13.850 -28.314 1.00 56.56 158 ALA A N 1
ATOM 1292 C CA . ALA A 1 158 ? 25.996 14.335 -28.492 1.00 56.56 158 ALA A CA 1
ATOM 1293 C C . ALA A 1 158 ? 26.169 14.742 -29.968 1.00 56.56 158 ALA A C 1
ATOM 1295 O O . ALA A 1 158 ? 25.982 13.887 -30.838 1.00 56.56 158 ALA A O 1
ATOM 1296 N N . PRO A 1 159 ? 26.464 16.022 -30.281 1.00 54.41 159 PRO A N 1
ATOM 1297 C CA . PRO A 1 159 ? 26.663 16.433 -31.660 1.00 54.41 159 PRO A CA 1
ATOM 1298 C C . PRO A 1 159 ? 27.799 15.588 -32.227 1.00 54.41 159 PRO A C 1
ATOM 1300 O O . PRO A 1 159 ? 28.879 15.528 -31.634 1.00 54.41 159 PRO A O 1
ATOM 1303 N N . ALA A 1 160 ? 27.542 14.923 -33.353 1.00 58.44 160 ALA A N 1
ATOM 1304 C CA . ALA A 1 160 ? 28.595 14.390 -34.197 1.00 58.44 160 ALA A CA 1
ATOM 1305 C C . ALA A 1 160 ? 29.444 15.592 -34.620 1.00 58.44 160 ALA A C 1
ATOM 1307 O O . ALA A 1 160 ? 29.117 16.288 -35.576 1.00 58.44 160 ALA A O 1
ATOM 1308 N N . ARG A 1 161 ? 30.465 15.923 -33.824 1.00 55.34 161 ARG A N 1
ATOM 1309 C CA . ARG A 1 161 ? 31.464 16.909 -34.209 1.00 55.34 161 ARG A CA 1
ATOM 1310 C C . ARG A 1 161 ? 32.162 16.328 -35.425 1.00 55.34 161 ARG A C 1
ATOM 1312 O O . ARG A 1 161 ? 32.908 15.359 -35.305 1.00 55.34 161 ARG A O 1
ATOM 1319 N N . GLU A 1 162 ? 31.824 16.903 -36.572 1.00 48.06 162 GLU A N 1
ATOM 1320 C CA . GLU A 1 162 ? 32.506 16.757 -37.847 1.00 48.06 162 GLU A CA 1
ATOM 1321 C C . GLU A 1 162 ? 34.017 16.717 -37.605 1.00 48.06 162 GLU A C 1
ATOM 1323 O O . GLU A 1 162 ? 34.617 17.666 -37.106 1.00 48.06 162 GLU A O 1
ATOM 1328 N N . SER A 1 163 ? 34.615 15.566 -37.892 1.00 46.34 163 SER A N 1
ATOM 1329 C CA . SER A 1 163 ? 36.032 15.468 -38.215 1.00 46.34 163 SER A CA 1
ATOM 1330 C C . SER A 1 163 ? 36.077 15.154 -39.702 1.00 46.34 163 SER A C 1
ATOM 1332 O O . SER A 1 163 ? 36.029 13.989 -40.097 1.00 46.34 163 SER A O 1
ATOM 1334 N N . ALA A 1 164 ? 36.052 16.221 -40.495 1.00 41.78 164 ALA A N 1
ATOM 1335 C CA . ALA A 1 164 ? 36.514 16.263 -41.872 1.00 41.78 164 ALA A CA 1
ATOM 1336 C C . ALA A 1 164 ? 37.541 17.394 -41.949 1.00 41.78 164 ALA A C 1
ATOM 1338 O O . ALA A 1 164 ? 37.220 18.495 -41.443 1.00 41.78 164 ALA A O 1
#

Foldseek 3Di:
DDDDDDPDPDPDPPPPPPDPPPPDPDPPPDDDLVVDLLSVLVVLLVVLVVLLVVLVVLLVLLVQLVVLVVQLVVLVVVCVVPVDPVSVVSNVVSVVSNVVSVVVCCVPPVPPVVVDPPPPDDPSVNVSVVSVVVSVVSVVSNVVSVVSSVVVVVVVPPPPPDPD

Sequence (164 aa):
MRPEHLPKPARPAEDAQQEISGVRPIPNGERDPFHDPERKHRLIIGATKRILKLLEQERKLLTDILVAEEESALAKKEWERDPSPSKAKKRDATFDKLERFERTYQEEFLPHEATSSGMRTLSWEKRLSRTQNNIEKQRSILQSATRALEKIRSSKTAPARESA

Secondary structure (DSSP, 8-state):
-PPPPPPPPPPPPS---------PPPPTT---TTSSHHHHHHHHHHHHHHHHHHHHHHHHHHHHHHHHHHHHHHHHHHHHH---HHHHHHHHHHHHHHHHHHHHHHHHTSTTTTTSTT-TT--HHHHHHHHHHHHHHHHHHHHHHHHHHHHHHHHHSS------

Radius of gyration: 29.96 Å; Cα contacts (8 Å, |Δi|>4): 82; chains: 1; bounding box: 62×88×74 Å

pLDDT: mean 80.8, std 19.11, range [38.78, 98.19]